Protein AF-A0A7V8XG98-F1 (afdb_monomer_lite)

Foldseek 3Di:
DDDDDPVRCVVPDDDPDPPDDDVLCVQQVVDDQQAFNDQDDPVPDRPDTQGSVNVSVVVVVVVVVVVVVVD

Sequence (71 aa):
MKKSSYDEIRRSFRWHLPPRLNIGVEACERQPSDAPAILVTDGREITRTVSFGELARDSNRLANALRGLGV

pLDDT: mean 94.03, std 7.93, range [50.19, 98.56]

Secondary structure (DSSP, 8-state):
-PPPPHHHHHHH------SS--HHIIIIISS-TTSEEEEEESSSSEEEEEEHHHHHHHHHHHHHHHHHTT-

Structure (mmCIF, N/CA/C/O backbone):
data_AF-A0A7V8XG98-F1
#
_entry.id   AF-A0A7V8XG98-F1
#
loop_
_at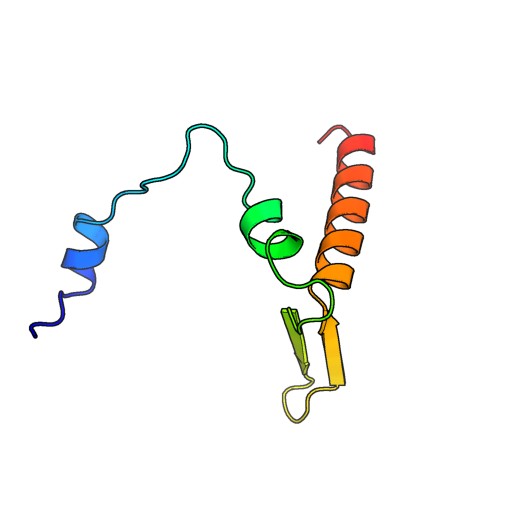om_site.group_PDB
_atom_site.id
_atom_site.type_symbol
_atom_site.label_atom_id
_atom_site.label_alt_id
_atom_site.label_comp_id
_atom_site.label_asym_id
_atom_site.label_entity_id
_atom_site.label_seq_id
_atom_site.pdbx_PDB_ins_code
_atom_site.Cartn_x
_atom_site.Cartn_y
_atom_site.Cartn_z
_atom_site.occupancy
_atom_site.B_iso_or_equiv
_atom_site.auth_seq_id
_atom_site.auth_comp_id
_atom_site.auth_asym_id
_atom_site.auth_atom_id
_atom_site.pdbx_PDB_model_num
ATOM 1 N N . MET A 1 1 ? 6.074 -4.966 32.811 1.00 50.19 1 MET A N 1
ATOM 2 C CA . MET A 1 1 ? 4.963 -4.533 31.934 1.00 50.19 1 MET A CA 1
ATOM 3 C C . MET A 1 1 ? 4.173 -5.771 31.523 1.00 50.19 1 MET A C 1
ATOM 5 O O . MET A 1 1 ? 4.768 -6.675 30.951 1.00 50.19 1 MET A O 1
ATOM 9 N N . LYS A 1 2 ? 2.895 -5.885 31.908 1.00 62.97 2 LYS A N 1
ATOM 10 C CA . LYS A 1 2 ? 2.066 -7.069 31.615 1.00 62.97 2 LYS A CA 1
ATOM 11 C C . LYS A 1 2 ? 1.620 -6.987 30.149 1.00 62.97 2 LYS A C 1
ATOM 13 O O . LYS A 1 2 ? 1.069 -5.965 29.757 1.00 62.97 2 LYS A O 1
ATOM 18 N N . LYS A 1 3 ? 1.898 -8.009 29.334 1.00 65.75 3 LYS A N 1
ATOM 19 C CA . LYS A 1 3 ? 1.331 -8.100 27.978 1.00 65.75 3 LYS A CA 1
ATOM 20 C C . LYS A 1 3 ? -0.137 -8.509 28.110 1.00 65.75 3 LYS A C 1
ATOM 22 O O . LYS A 1 3 ? -0.408 -9.543 28.717 1.00 65.75 3 LYS A O 1
ATOM 27 N N . SER A 1 4 ? -1.054 -7.704 27.576 1.00 82.56 4 SER A N 1
ATOM 28 C CA . SER A 1 4 ? -2.468 -8.079 27.461 1.00 82.56 4 SER A CA 1
ATOM 29 C C . SER A 1 4 ? -2.617 -9.308 26.566 1.00 82.56 4 SER A C 1
ATOM 31 O O . SER A 1 4 ? -1.853 -9.482 25.610 1.00 82.56 4 SER A O 1
ATOM 33 N N . SER A 1 5 ? -3.583 -10.174 26.878 1.00 91.00 5 SER A N 1
ATOM 34 C CA . SER A 1 5 ? -3.879 -11.323 26.018 1.00 91.00 5 SER A CA 1
ATOM 35 C C . SER A 1 5 ? -4.454 -10.851 24.679 1.00 91.00 5 SER A C 1
ATOM 37 O O . SER A 1 5 ? -4.996 -9.748 24.574 1.00 91.00 5 SER A O 1
ATOM 39 N N . TYR A 1 6 ? -4.366 -11.689 23.644 1.00 91.19 6 TYR A N 1
ATOM 40 C CA . TYR A 1 6 ? -4.984 -11.383 22.350 1.00 91.19 6 TYR A CA 1
ATOM 41 C C . TYR A 1 6 ? -6.481 -11.056 22.498 1.00 91.19 6 TYR A C 1
ATOM 43 O O . TYR A 1 6 ? -6.958 -10.071 21.934 1.00 91.19 6 TYR A O 1
ATOM 51 N N . ASP A 1 7 ? -7.199 -11.826 23.320 1.00 93.75 7 ASP A N 1
ATOM 52 C CA . ASP A 1 7 ? -8.625 -11.617 23.584 1.00 93.75 7 ASP A CA 1
ATOM 53 C C . ASP A 1 7 ? -8.907 -10.274 24.259 1.00 93.75 7 ASP A C 1
ATOM 55 O O . ASP A 1 7 ? -9.882 -9.600 23.926 1.00 93.75 7 ASP A O 1
ATOM 59 N N . GLU A 1 8 ? -8.055 -9.864 25.195 1.00 94.00 8 GLU A N 1
ATOM 60 C CA . GLU A 1 8 ? -8.178 -8.586 25.890 1.00 94.00 8 GLU A CA 1
ATOM 61 C C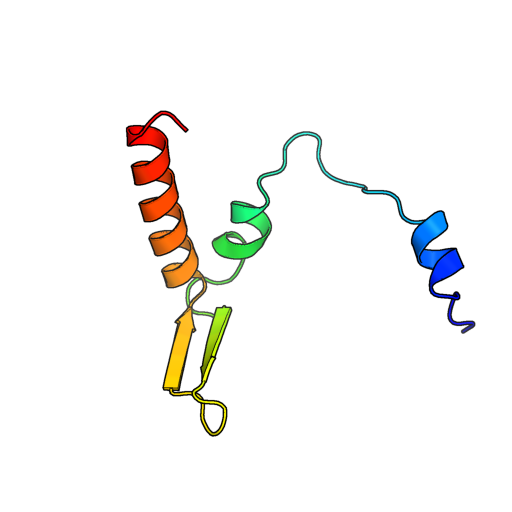 . GLU A 1 8 ? -7.959 -7.409 24.928 1.00 94.00 8 GLU A C 1
ATOM 63 O O . GLU A 1 8 ? -8.766 -6.475 24.903 1.00 94.00 8 GLU A O 1
ATOM 68 N N . ILE A 1 9 ? -6.937 -7.488 24.067 1.00 93.31 9 ILE A N 1
ATOM 69 C CA . ILE A 1 9 ? -6.665 -6.478 23.031 1.00 93.31 9 ILE A CA 1
ATOM 70 C C . ILE A 1 9 ? -7.844 -6.403 22.057 1.00 93.31 9 ILE A C 1
ATOM 72 O O . ILE A 1 9 ? -8.370 -5.323 21.792 1.00 93.31 9 ILE A O 1
ATOM 76 N N . ARG A 1 10 ? -8.319 -7.555 21.571 1.00 93.44 10 ARG A N 1
ATOM 77 C CA . ARG A 1 10 ? -9.442 -7.629 20.632 1.00 93.44 10 ARG A CA 1
ATOM 78 C C . ARG A 1 10 ? -10.730 -7.039 21.218 1.00 93.44 10 ARG A C 1
ATOM 80 O O . ARG A 1 10 ? -11.453 -6.351 20.503 1.00 93.44 10 ARG A O 1
ATOM 87 N N . ARG A 1 11 ? -11.032 -7.292 22.498 1.00 94.62 11 ARG A N 1
ATOM 88 C CA . ARG A 1 11 ? -12.248 -6.786 23.171 1.00 94.62 11 ARG A CA 1
ATOM 89 C C . ARG A 1 11 ? -12.197 -5.283 23.452 1.00 94.62 11 ARG A C 1
ATOM 91 O O . ARG A 1 11 ? -13.217 -4.598 23.333 1.00 94.62 11 ARG A O 1
ATOM 98 N N . SER A 1 12 ? -11.034 -4.776 23.848 1.00 93.88 12 SER A N 1
ATOM 99 C CA . SER A 1 12 ? -10.849 -3.377 24.258 1.00 93.88 12 SER A CA 1
ATOM 100 C C . SER A 1 12 ? -10.590 -2.420 23.092 1.00 93.88 12 SER A C 1
ATOM 102 O O . SER A 1 12 ? -10.831 -1.223 23.231 1.00 93.88 12 SER A O 1
ATOM 104 N N . PHE A 1 13 ? -10.159 -2.923 21.933 1.00 93.94 13 PHE A N 1
ATOM 105 C CA . PHE A 1 13 ? -9.827 -2.091 20.780 1.00 93.94 13 PHE A CA 1
ATOM 106 C C . PHE A 1 13 ? -11.002 -1.220 20.310 1.00 93.94 13 PHE A C 1
ATOM 108 O O . PHE A 1 13 ? -12.125 -1.696 20.118 1.00 93.94 13 PHE A O 1
ATOM 115 N N . ARG A 1 14 ? -10.731 0.066 20.081 1.00 94.56 14 ARG A N 1
ATOM 116 C CA . ARG A 1 14 ? -11.654 1.022 19.460 1.00 94.56 14 ARG A CA 1
ATOM 117 C C . ARG A 1 14 ? -10.896 1.862 18.441 1.00 94.56 14 ARG A C 1
ATOM 119 O O . ARG A 1 14 ? -9.803 2.354 18.729 1.00 94.56 14 ARG A O 1
ATOM 126 N N . TRP A 1 15 ? -11.497 2.050 17.270 1.00 90.62 15 TRP A N 1
ATOM 127 C CA . TRP A 1 15 ? -10.989 2.972 16.260 1.00 90.62 15 TRP A CA 1
ATOM 128 C C . TRP A 1 15 ? -11.170 4.415 16.739 1.00 90.62 15 TRP A C 1
ATOM 130 O O . TRP A 1 15 ? -12.293 4.858 16.957 1.00 90.62 15 TRP A O 1
ATOM 140 N N . HIS A 1 16 ? -10.063 5.140 16.877 1.00 93.50 16 HIS A N 1
ATOM 141 C CA . HIS A 1 16 ? -10.043 6.574 17.165 1.00 93.50 16 HIS A CA 1
ATOM 142 C C . HIS A 1 16 ? -9.524 7.297 15.921 1.00 93.50 16 HIS A C 1
ATOM 144 O O . HIS A 1 16 ? -8.338 7.600 15.817 1.00 93.50 16 HIS A O 1
ATOM 150 N N . LEU A 1 17 ? -10.402 7.477 14.934 1.00 92.00 17 LEU A N 1
ATOM 151 C CA . LEU A 1 17 ? -10.057 8.038 13.628 1.00 92.00 17 LEU A CA 1
ATOM 152 C C . LEU A 1 17 ? -10.705 9.418 13.430 1.00 92.00 17 LEU A C 1
ATOM 154 O O . LEU A 1 17 ? -11.748 9.691 14.029 1.00 92.00 17 LEU A O 1
ATOM 158 N N . PRO A 1 18 ? -10.128 10.284 12.577 1.00 94.38 18 PRO A N 1
ATOM 159 C CA . PRO A 1 18 ? -10.763 11.536 12.181 1.00 94.38 18 PRO A CA 1
ATOM 160 C C . PRO A 1 18 ? -12.137 11.315 11.515 1.00 94.38 18 PRO A C 1
ATOM 162 O O . PRO A 1 18 ? -12.338 10.281 10.874 1.00 94.38 18 PRO A O 1
ATOM 165 N N . PRO A 1 19 ? -13.058 12.302 11.563 1.00 94.62 19 PRO A N 1
ATOM 166 C CA . PRO A 1 19 ? -14.379 12.200 10.926 1.00 94.62 19 PRO A CA 1
ATOM 167 C C . PRO A 1 19 ? -14.337 11.953 9.412 1.00 94.62 19 PRO A C 1
ATOM 169 O O . PRO A 1 19 ? -15.273 11.398 8.841 1.00 94.62 19 PRO A O 1
ATOM 172 N N . ARG A 1 20 ? -13.261 12.388 8.748 1.00 95.12 20 ARG A N 1
ATOM 173 C CA . ARG A 1 20 ? -12.978 12.091 7.344 1.00 95.12 20 ARG A CA 1
ATOM 174 C C . ARG A 1 20 ? -11.565 11.548 7.254 1.00 95.12 20 ARG A C 1
ATOM 176 O O . ARG A 1 20 ? -10.618 12.241 7.611 1.00 95.12 20 ARG A O 1
ATOM 183 N N . LEU A 1 21 ? -11.446 10.326 6.763 1.00 94.25 21 LEU A N 1
ATOM 184 C CA . LEU A 1 21 ? -10.173 9.660 6.551 1.00 94.25 21 LEU A CA 1
ATOM 185 C C . LEU A 1 21 ? -10.210 8.950 5.203 1.00 94.25 21 LEU A C 1
ATOM 187 O O . LEU A 1 21 ? -11.200 8.307 4.858 1.00 94.25 21 LEU A O 1
ATOM 191 N N . ASN A 1 22 ? -9.115 9.062 4.458 1.00 93.31 22 ASN A N 1
ATOM 192 C CA . ASN A 1 22 ? -8.861 8.254 3.279 1.00 93.31 22 ASN A CA 1
ATOM 193 C C . ASN A 1 22 ? -7.655 7.364 3.578 1.00 93.31 22 ASN A C 1
ATOM 195 O O . ASN A 1 22 ? -6.535 7.851 3.721 1.00 93.31 22 ASN A O 1
ATOM 199 N N . ILE A 1 23 ? -7.893 6.057 3.680 1.00 92.12 23 ILE A N 1
ATOM 200 C CA . ILE A 1 23 ? -6.838 5.096 4.011 1.00 92.12 23 ILE A CA 1
ATOM 201 C C . ILE A 1 23 ? -5.744 5.043 2.936 1.00 92.12 23 ILE A C 1
ATOM 203 O O . ILE A 1 23 ? -4.591 4.803 3.268 1.00 92.12 23 ILE A O 1
ATOM 207 N N . GLY A 1 24 ? -6.075 5.317 1.670 1.00 91.50 24 GLY A N 1
ATOM 208 C CA . GLY A 1 24 ? -5.103 5.393 0.580 1.00 91.50 24 GLY A CA 1
ATOM 209 C C . GLY A 1 24 ? -4.115 6.541 0.771 1.00 91.50 24 GLY A C 1
ATOM 210 O O . GLY A 1 24 ? -2.915 6.341 0.605 1.00 91.50 24 GLY A O 1
ATOM 211 N N . VAL A 1 25 ? -4.597 7.705 1.216 1.00 93.00 25 VAL A N 1
ATOM 212 C CA . VAL A 1 25 ? -3.741 8.860 1.542 1.00 93.00 25 VAL A CA 1
ATOM 213 C C . VAL A 1 25 ? -2.853 8.547 2.748 1.00 93.00 25 VAL A C 1
ATOM 215 O O . VAL A 1 25 ? -1.637 8.718 2.675 1.00 93.00 25 VAL A O 1
ATOM 218 N N . GLU A 1 26 ? -3.433 8.027 3.834 1.00 93.31 26 GLU A N 1
ATOM 219 C CA . GLU A 1 26 ? -2.675 7.698 5.052 1.00 93.31 26 GLU A CA 1
ATOM 220 C C . GLU A 1 26 ? -1.609 6.620 4.811 1.00 93.31 26 GLU A C 1
ATOM 222 O O . GLU A 1 26 ? -0.509 6.703 5.360 1.00 93.31 26 GLU A O 1
ATOM 227 N N . ALA A 1 27 ? -1.917 5.617 3.985 1.00 90.31 27 ALA A N 1
ATOM 228 C CA . ALA A 1 27 ? -1.011 4.511 3.707 1.00 90.31 27 ALA A CA 1
ATOM 229 C C . ALA A 1 27 ? 0.043 4.844 2.641 1.00 90.31 27 ALA A C 1
ATOM 231 O O . ALA A 1 27 ? 1.180 4.400 2.775 1.00 90.31 27 ALA A O 1
ATOM 232 N N . CYS A 1 28 ? -0.315 5.588 1.588 1.00 89.75 28 CYS A N 1
ATOM 233 C CA . CYS A 1 28 ? 0.550 5.776 0.417 1.00 89.75 28 CYS A CA 1
ATOM 234 C C . CYS A 1 28 ? 1.148 7.184 0.317 1.00 89.75 28 CYS A C 1
ATOM 236 O O . CYS A 1 28 ? 2.337 7.320 0.052 1.00 89.75 28 CYS A O 1
ATOM 238 N N . GLU A 1 29 ? 0.342 8.233 0.499 1.00 90.88 29 GLU A N 1
ATOM 239 C CA . GLU A 1 29 ? 0.731 9.612 0.148 1.00 90.88 29 GLU A CA 1
ATOM 240 C C . GLU A 1 29 ? 1.396 10.370 1.300 1.00 90.88 29 GLU A C 1
ATOM 242 O O . GLU A 1 29 ? 2.157 11.306 1.072 1.00 90.88 29 GLU A O 1
ATOM 247 N N . ARG A 1 30 ? 1.141 9.962 2.548 1.00 92.06 30 ARG A N 1
ATOM 248 C CA . ARG A 1 30 ? 1.729 10.594 3.738 1.00 92.06 30 ARG A CA 1
ATOM 249 C C . ARG A 1 30 ? 3.238 10.346 3.887 1.00 92.06 30 ARG A C 1
ATOM 251 O O . ARG A 1 30 ? 3.899 11.041 4.657 1.00 92.06 30 ARG A O 1
ATOM 258 N N . GLN A 1 31 ? 3.773 9.344 3.197 1.00 93.62 31 GLN A N 1
ATOM 259 C CA . GLN A 1 31 ? 5.171 8.928 3.304 1.00 93.62 31 GLN A CA 1
ATOM 260 C C . GLN A 1 31 ? 6.067 9.698 2.318 1.00 93.62 31 GLN A C 1
ATOM 262 O O . GLN A 1 31 ? 5.576 10.167 1.288 1.00 93.62 31 GLN A O 1
ATOM 267 N N . PRO A 1 32 ? 7.384 9.818 2.579 1.00 97.12 32 PRO A N 1
ATOM 268 C CA . PRO A 1 32 ? 8.313 10.418 1.624 1.00 97.12 32 PRO A CA 1
ATOM 269 C C . PRO A 1 32 ? 8.262 9.692 0.277 1.00 97.12 32 PRO A C 1
ATOM 271 O O . PRO A 1 32 ? 8.365 8.468 0.215 1.00 97.12 32 PRO A O 1
ATOM 274 N N . SER A 1 33 ? 8.089 10.442 -0.811 1.00 97.19 33 SER A N 1
ATOM 275 C CA . SER A 1 33 ? 7.785 9.863 -2.128 1.00 97.19 33 SER A CA 1
ATOM 276 C C . SER A 1 33 ? 8.886 8.959 -2.697 1.00 97.19 33 SER A C 1
ATOM 278 O O . SER A 1 33 ? 8.611 8.077 -3.509 1.00 97.19 33 SER A O 1
ATOM 280 N N . ASP A 1 34 ? 10.128 9.181 -2.287 1.00 97.88 34 ASP A N 1
ATOM 281 C CA . ASP A 1 34 ? 11.322 8.438 -2.683 1.00 97.88 34 ASP A CA 1
ATOM 282 C C . ASP A 1 34 ? 11.620 7.247 -1.759 1.00 97.88 34 ASP A C 1
ATOM 284 O O . ASP A 1 34 ? 12.406 6.372 -2.123 1.00 97.88 34 ASP A O 1
ATOM 288 N N . ALA A 1 35 ? 10.965 7.162 -0.597 1.00 97.94 35 ALA A N 1
ATOM 289 C CA . ALA A 1 35 ? 11.155 6.061 0.335 1.00 97.94 35 ALA A CA 1
ATOM 290 C C . ALA A 1 35 ? 10.583 4.735 -0.214 1.00 97.94 35 ALA A C 1
ATOM 292 O O . ALA A 1 35 ? 9.567 4.737 -0.922 1.00 97.94 35 ALA A O 1
ATOM 293 N N . PRO A 1 36 ? 11.199 3.584 0.125 1.00 98.00 36 PRO A N 1
ATOM 294 C CA . PRO A 1 36 ? 10.719 2.268 -0.285 1.00 98.00 36 PRO A CA 1
ATOM 295 C C . PRO A 1 36 ? 9.391 1.920 0.402 1.00 98.00 36 PRO A C 1
ATOM 297 O O . PRO A 1 36 ? 9.297 1.933 1.627 1.00 98.00 36 PRO A O 1
ATOM 300 N N . ALA A 1 37 ? 8.384 1.560 -0.391 1.00 97.88 37 ALA A N 1
ATOM 301 C CA . ALA A 1 37 ? 7.065 1.129 0.071 1.00 97.88 37 AL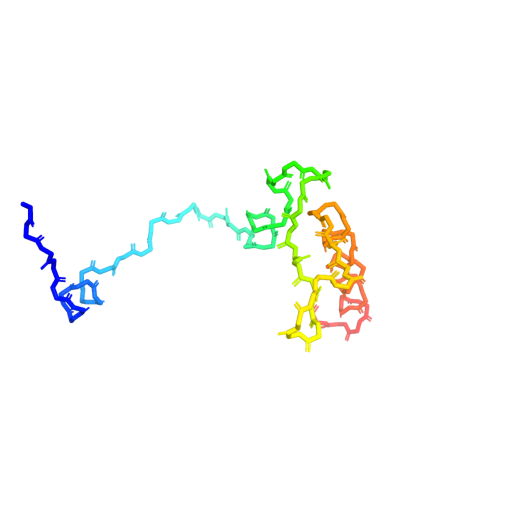A A CA 1
ATOM 302 C C . ALA A 1 37 ? 6.889 -0.391 0.012 1.00 97.88 37 ALA A C 1
ATOM 304 O O . ALA A 1 37 ? 6.390 -1.002 0.954 1.00 97.88 37 ALA A O 1
ATOM 305 N N . ILE A 1 38 ? 7.288 -1.008 -1.106 1.00 97.94 38 ILE A N 1
ATOM 306 C CA . ILE A 1 38 ? 7.140 -2.449 -1.334 1.00 97.94 38 ILE A CA 1
ATOM 307 C C . ILE A 1 38 ? 8.464 -3.005 -1.844 1.00 97.94 38 ILE A C 1
ATOM 309 O O . ILE A 1 38 ? 9.011 -2.522 -2.834 1.00 97.94 38 ILE A O 1
ATOM 313 N N . LEU A 1 39 ? 8.953 -4.053 -1.184 1.00 98.12 39 LEU A N 1
ATOM 314 C CA . LEU A 1 39 ? 10.078 -4.853 -1.651 1.00 98.12 39 LEU A CA 1
ATOM 315 C C . LEU A 1 39 ? 9.515 -6.080 -2.364 1.00 98.12 39 LEU A C 1
ATOM 317 O O . LEU A 1 39 ? 8.961 -6.981 -1.736 1.00 98.12 39 LEU A O 1
ATOM 321 N N . VAL A 1 40 ? 9.612 -6.086 -3.686 1.00 98.31 40 VAL A N 1
ATOM 322 C CA . VAL A 1 40 ? 9.245 -7.232 -4.513 1.00 98.31 40 VAL A CA 1
ATOM 323 C C . VAL A 1 40 ? 10.406 -8.212 -4.483 1.00 98.31 40 VAL A C 1
ATOM 325 O O . VAL A 1 40 ? 11.560 -7.828 -4.666 1.00 98.31 40 VAL A O 1
ATOM 328 N N . THR A 1 41 ? 10.098 -9.478 -4.237 1.00 98.06 41 THR A N 1
ATOM 329 C CA . THR A 1 41 ? 11.082 -10.549 -4.116 1.00 98.06 41 THR A CA 1
ATOM 330 C C . THR A 1 41 ? 10.566 -11.811 -4.784 1.00 98.06 41 THR A C 1
ATOM 332 O O . THR A 1 41 ? 9.361 -12.061 -4.805 1.00 98.06 41 THR A O 1
ATOM 335 N N . ASP A 1 42 ? 11.484 -12.613 -5.314 1.00 97.62 42 ASP A N 1
ATOM 336 C CA . ASP A 1 42 ? 11.218 -13.983 -5.760 1.00 97.62 42 ASP A CA 1
ATOM 337 C C . ASP A 1 42 ? 11.298 -15.011 -4.608 1.00 97.62 42 ASP A C 1
ATOM 339 O O . ASP A 1 42 ? 11.170 -16.216 -4.824 1.00 97.62 42 ASP A O 1
ATOM 343 N N . GLY A 1 43 ? 11.514 -14.537 -3.375 1.00 96.81 43 GLY A N 1
ATOM 344 C CA . GLY A 1 43 ? 11.725 -15.342 -2.175 1.00 96.81 43 GLY A CA 1
ATOM 345 C C . GLY A 1 43 ? 13.197 -15.607 -1.847 1.00 96.81 43 GLY A C 1
ATOM 346 O O . GLY A 1 43 ? 13.478 -16.190 -0.800 1.00 96.81 43 GLY A O 1
ATOM 347 N N . ARG A 1 44 ? 14.138 -15.182 -2.701 1.00 97.12 44 ARG A N 1
ATOM 348 C CA . ARG A 1 44 ? 15.589 -15.281 -2.472 1.00 97.12 44 ARG A CA 1
ATOM 349 C C . ARG A 1 44 ? 16.245 -13.914 -2.401 1.00 97.12 44 ARG A C 1
ATOM 351 O O . ARG A 1 44 ? 17.044 -13.674 -1.500 1.00 97.12 44 ARG A O 1
ATOM 358 N N . GLU A 1 45 ? 15.892 -13.024 -3.319 1.00 97.69 45 GLU A N 1
ATOM 359 C CA . GLU A 1 45 ? 16.438 -11.671 -3.375 1.00 97.69 45 GLU A CA 1
ATOM 360 C C . GLU A 1 45 ? 15.360 -10.629 -3.657 1.00 97.69 45 GLU A C 1
ATOM 362 O O . GLU A 1 45 ? 14.264 -10.937 -4.132 1.00 97.69 45 GLU A O 1
ATOM 367 N N . ILE A 1 46 ? 15.656 -9.371 -3.333 1.00 98.25 46 ILE A N 1
ATOM 368 C CA . ILE A 1 46 ? 14.800 -8.252 -3.722 1.00 98.25 46 ILE A CA 1
ATOM 369 C C . ILE A 1 46 ? 15.029 -8.011 -5.210 1.00 98.25 46 ILE A C 1
ATOM 371 O O . ILE A 1 46 ? 16.108 -7.593 -5.620 1.00 98.25 46 ILE A O 1
ATOM 375 N N . THR A 1 47 ? 13.999 -8.250 -6.010 1.00 98.44 47 THR A N 1
ATOM 376 C CA . THR A 1 47 ? 14.039 -8.081 -7.465 1.00 98.44 47 THR A CA 1
ATOM 377 C C . THR A 1 47 ? 13.633 -6.674 -7.886 1.00 98.44 47 THR A C 1
ATOM 379 O O . THR A 1 47 ? 14.027 -6.203 -8.952 1.00 98.44 47 THR A O 1
ATOM 382 N N . ARG A 1 48 ? 12.844 -5.978 -7.057 1.00 98.31 48 ARG A N 1
ATOM 383 C CA . ARG A 1 48 ? 12.430 -4.594 -7.304 1.00 98.31 48 ARG A CA 1
ATOM 384 C C . ARG A 1 48 ? 12.007 -3.903 -6.014 1.00 98.31 48 ARG A C 1
ATOM 386 O O . ARG A 1 48 ? 11.287 -4.474 -5.203 1.00 98.31 48 ARG A O 1
ATOM 393 N N . THR A 1 49 ? 12.356 -2.632 -5.889 1.00 98.50 49 THR A N 1
ATOM 394 C CA . THR A 1 49 ? 11.822 -1.748 -4.850 1.00 98.50 49 THR A CA 1
ATOM 395 C C . THR A 1 49 ? 10.822 -0.789 -5.479 1.00 98.50 49 THR A C 1
ATOM 397 O O . THR A 1 49 ? 11.160 -0.084 -6.426 1.00 98.50 49 THR A O 1
ATOM 400 N N . VAL A 1 50 ? 9.596 -0.767 -4.963 1.00 98.25 50 VAL A N 1
ATOM 401 C CA . VAL A 1 50 ? 8.558 0.208 -5.327 1.00 98.25 50 VAL A CA 1
ATOM 402 C C . VAL A 1 50 ? 8.611 1.340 -4.319 1.00 98.25 50 VAL A C 1
ATOM 404 O O . VAL A 1 50 ? 8.537 1.076 -3.117 1.00 98.25 50 VAL A O 1
ATOM 407 N N . SER A 1 51 ? 8.728 2.585 -4.776 1.00 98.44 51 SER A N 1
ATOM 408 C CA . SER A 1 51 ? 8.671 3.739 -3.875 1.00 98.44 51 SER A CA 1
ATOM 409 C C . SER A 1 51 ? 7.232 4.108 -3.506 1.00 98.44 51 SER A C 1
ATOM 411 O O . SER A 1 51 ? 6.284 3.753 -4.212 1.00 98.44 51 SER A O 1
ATOM 413 N N . PHE A 1 52 ? 7.046 4.864 -2.423 1.00 98.12 52 PHE A N 1
ATOM 414 C CA . PHE A 1 52 ? 5.724 5.392 -2.063 1.00 98.12 52 PHE A CA 1
ATOM 415 C C . PHE A 1 52 ? 5.140 6.294 -3.154 1.00 98.12 52 PHE A C 1
ATOM 417 O O . PHE A 1 52 ? 3.945 6.230 -3.435 1.00 98.12 52 PHE A O 1
ATOM 424 N N . GLY A 1 53 ? 5.980 7.074 -3.839 1.00 97.81 53 GLY A N 1
ATOM 425 C CA . GLY A 1 53 ? 5.559 7.901 -4.964 1.00 97.81 53 GLY A CA 1
ATOM 426 C C . GLY A 1 53 ? 5.089 7.078 -6.165 1.00 97.81 53 GLY A C 1
ATOM 427 O O . GLY A 1 53 ? 4.115 7.453 -6.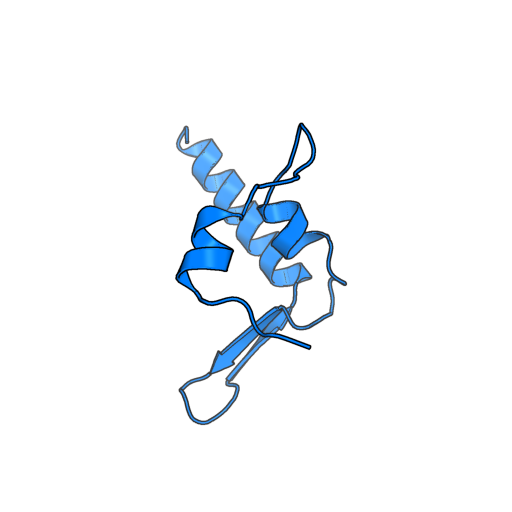816 1.00 97.81 53 GLY A O 1
ATOM 428 N N . GLU A 1 54 ? 5.746 5.955 -6.468 1.00 98.00 54 GLU A N 1
ATOM 429 C CA . GLU A 1 54 ? 5.262 5.007 -7.481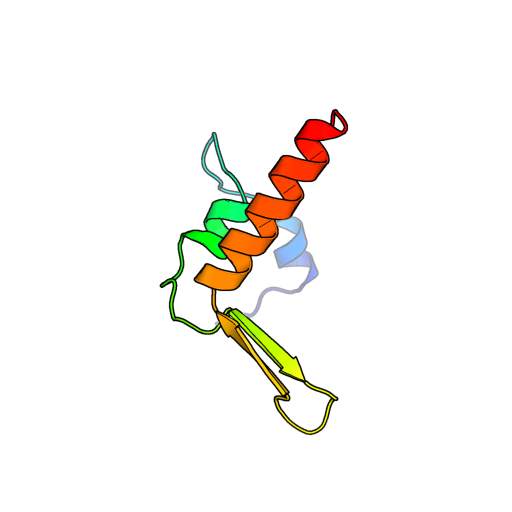 1.00 98.00 54 GLU A CA 1
ATOM 430 C C . GLU A 1 54 ? 3.928 4.382 -7.076 1.00 98.00 54 GLU A C 1
ATOM 432 O O . GLU A 1 54 ? 2.978 4.415 -7.860 1.00 98.00 54 GLU A O 1
ATOM 437 N N . LEU A 1 55 ? 3.833 3.889 -5.839 1.00 97.38 55 LEU A N 1
ATOM 438 C CA . LEU A 1 55 ? 2.624 3.265 -5.312 1.00 97.38 55 LEU A CA 1
ATOM 439 C C . LEU A 1 55 ? 1.422 4.221 -5.356 1.00 97.38 55 LEU A C 1
ATOM 441 O O . LEU A 1 55 ? 0.346 3.835 -5.811 1.00 97.38 55 LEU A O 1
ATOM 445 N N . ALA A 1 56 ? 1.608 5.478 -4.944 1.00 96.56 56 ALA A N 1
ATOM 446 C CA . ALA A 1 56 ? 0.568 6.501 -5.002 1.00 96.56 56 ALA A CA 1
ATOM 447 C C . ALA A 1 56 ? 0.116 6.780 -6.446 1.00 96.56 56 ALA A C 1
ATOM 449 O O . ALA A 1 56 ? -1.085 6.836 -6.719 1.00 96.56 56 ALA A O 1
ATOM 450 N N . ARG A 1 57 ? 1.053 6.904 -7.400 1.00 97.31 57 ARG A N 1
ATOM 451 C CA . ARG A 1 57 ? 0.715 7.118 -8.819 1.00 97.31 57 ARG A CA 1
ATOM 452 C C . ARG A 1 57 ? -0.072 5.952 -9.410 1.00 97.31 57 ARG A C 1
ATOM 454 O O . ARG A 1 57 ? -1.078 6.184 -10.079 1.00 97.31 57 ARG A O 1
ATOM 461 N N . ASP A 1 58 ? 0.369 4.720 -9.176 1.00 96.88 58 ASP A N 1
ATOM 462 C CA . ASP A 1 58 ? -0.297 3.531 -9.711 1.00 96.88 58 ASP A CA 1
ATOM 463 C C . ASP A 1 58 ? -1.679 3.319 -9.074 1.00 96.88 58 ASP A C 1
ATOM 465 O O . ASP A 1 58 ? -2.645 3.032 -9.786 1.00 96.88 58 ASP A O 1
ATOM 469 N N . SER A 1 59 ? -1.801 3.554 -7.763 1.00 95.94 59 SER A N 1
ATOM 470 C CA . SER A 1 59 ? -3.078 3.534 -7.038 1.00 95.94 59 SER A CA 1
ATOM 471 C C . SER A 1 59 ? -4.062 4.563 -7.603 1.00 95.94 59 SER A C 1
ATOM 473 O O . SER A 1 59 ? -5.191 4.220 -7.956 1.00 95.94 59 SER A O 1
ATOM 475 N N . ASN A 1 60 ? -3.618 5.808 -7.802 1.00 95.75 60 ASN A N 1
ATOM 476 C CA . ASN A 1 60 ? -4.450 6.865 -8.376 1.00 95.75 60 ASN A CA 1
ATOM 477 C C . ASN A 1 60 ? -4.839 6.576 -9.836 1.00 95.75 60 ASN A C 1
ATOM 479 O O . ASN A 1 60 ? -5.974 6.843 -10.237 1.00 95.75 60 ASN A O 1
ATOM 483 N N . ARG A 1 61 ? -3.948 5.965 -10.633 1.00 97.69 61 ARG A N 1
ATOM 484 C CA . ARG A 1 61 ? -4.280 5.513 -11.995 1.00 97.69 61 ARG A CA 1
ATOM 485 C C . ARG A 1 61 ? -5.403 4.473 -11.978 1.00 97.69 61 ARG A C 1
ATOM 487 O O . ARG A 1 61 ? -6.337 4.589 -12.770 1.00 97.69 61 ARG A O 1
ATOM 494 N N . LEU A 1 62 ? -5.338 3.497 -11.071 1.00 96.88 62 LEU A N 1
ATOM 495 C CA . LEU A 1 62 ? -6.394 2.497 -10.906 1.00 96.88 62 LEU A CA 1
ATOM 496 C C . LEU A 1 62 ? -7.704 3.131 -10.423 1.00 96.88 62 LEU A C 1
ATOM 498 O O . LEU A 1 62 ? -8.751 2.865 -11.007 1.00 96.88 62 LEU A O 1
ATOM 502 N N . ALA A 1 63 ? -7.654 4.001 -9.412 1.00 96.62 63 ALA A N 1
ATOM 503 C CA . ALA A 1 63 ? -8.834 4.686 -8.885 1.00 96.62 63 ALA A CA 1
ATOM 504 C C . ALA A 1 63 ? -9.567 5.487 -9.975 1.00 96.62 63 ALA A C 1
ATOM 506 O O . ALA A 1 63 ? -10.791 5.418 -10.081 1.00 96.62 63 ALA A O 1
ATOM 507 N N . ASN A 1 64 ? -8.824 6.186 -10.837 1.00 98.06 64 ASN A N 1
ATOM 508 C CA . ASN A 1 64 ? -9.396 6.914 -11.969 1.00 98.06 64 ASN A CA 1
ATOM 509 C C . ASN A 1 64 ? -10.055 5.982 -12.998 1.00 98.06 64 ASN A C 1
ATOM 511 O O . ASN A 1 64 ? -11.130 6.301 -13.505 1.00 98.06 64 ASN A O 1
ATOM 515 N N . ALA A 1 65 ? -9.451 4.824 -13.285 1.00 98.56 65 ALA A N 1
ATOM 516 C CA . ALA A 1 65 ? -10.046 3.829 -14.175 1.00 98.56 65 ALA A CA 1
ATOM 517 C C . ALA A 1 65 ? -11.344 3.244 -13.592 1.00 98.56 65 ALA A C 1
ATOM 519 O O . ALA A 1 65 ? -12.352 3.180 -14.291 1.00 98.56 65 ALA A O 1
ATOM 520 N N . LEU A 1 66 ? -11.346 2.885 -12.305 1.00 98.31 66 LEU A N 1
ATOM 521 C CA . LEU A 1 66 ? -12.530 2.375 -11.604 1.00 98.31 66 LEU A CA 1
ATOM 522 C C . LEU A 1 66 ? -13.664 3.403 -11.580 1.00 98.31 66 LEU A C 1
ATOM 524 O O . LEU A 1 66 ? -14.804 3.063 -11.885 1.00 98.31 66 LEU A O 1
ATOM 528 N N . ARG A 1 67 ? -13.339 4.675 -11.329 1.00 98.38 67 ARG A N 1
ATOM 529 C CA . ARG A 1 67 ? -14.303 5.775 -11.431 1.00 98.38 67 ARG A CA 1
ATOM 530 C C . ARG A 1 67 ? -14.907 5.873 -12.834 1.00 98.38 67 ARG A C 1
ATOM 532 O O . ARG A 1 67 ? -16.105 6.099 -12.968 1.00 98.38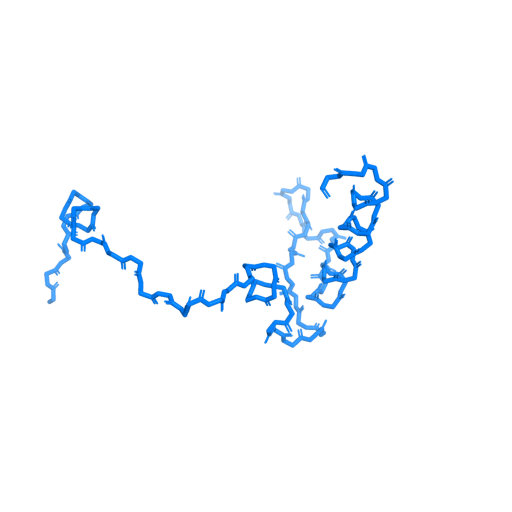 67 ARG A O 1
ATOM 539 N N . GLY A 1 68 ? -14.098 5.696 -13.881 1.00 98.31 68 GLY A N 1
ATOM 540 C CA . GLY A 1 68 ? -14.572 5.663 -15.270 1.00 98.31 68 GLY A CA 1
ATOM 541 C C . GLY A 1 68 ? -15.525 4.500 -15.569 1.00 98.31 68 GLY A C 1
ATOM 542 O O . GLY A 1 68 ? -16.368 4.614 -16.453 1.00 98.31 68 GLY A O 1
ATOM 543 N N . LEU A 1 69 ? -15.430 3.411 -14.802 1.00 98.38 69 LEU A N 1
ATOM 544 C CA . LEU A 1 69 ? -16.333 2.259 -14.865 1.00 98.38 69 LEU A CA 1
ATOM 545 C C . LEU A 1 69 ? -17.577 2.410 -13.968 1.00 98.38 69 LEU A C 1
ATOM 547 O O . LEU A 1 69 ? -18.425 1.522 -13.966 1.00 98.38 69 LEU A O 1
ATOM 551 N N . GLY A 1 70 ? -17.708 3.520 -13.233 1.00 97.56 70 GLY A N 1
ATOM 552 C CA . GLY A 1 70 ? -18.865 3.810 -12.380 1.00 97.56 70 GLY A CA 1
ATOM 553 C C . GLY A 1 70 ? -18.819 3.186 -10.983 1.00 97.56 70 GLY A C 1
ATOM 554 O O . GLY A 1 70 ? -19.869 3.070 -10.353 1.00 97.56 70 GLY A O 1
ATOM 555 N N . VAL A 1 71 ? -17.634 2.781 -10.515 1.00 96.06 71 VAL A N 1
ATOM 556 C CA . VAL A 1 71 ? -17.396 2.374 -9.117 1.00 96.06 71 VAL A CA 1
ATOM 557 C C . VAL A 1 71 ? -17.358 3.590 -8.195 1.00 96.06 71 VAL A C 1
ATOM 559 O O . VAL A 1 71 ? -16.749 4.614 -8.590 1.00 96.06 71 VAL A O 1
#

Radius of gyration: 17.68 Å; chains: 1; bounding box: 35×28×47 Å